Protein AF-A0A3C2B4Z2-F1 (afdb_monomer_lite)

Sequence (92 aa):
PTEIEPVSPAGSRHVVLVGGGLGVAPVFPQLRAFKQAGWRTTAIVGFRNADLMFWTDRLGEWADELVVCTDDGSFGRPGLVTAALADAMATT

Secondary structure (DSSP, 8-state):
--------S-S--EEEEEEEGGGGGGGHHHHHHHHHTT-EEEEEEEESSGGG--SHHHHHTT-SEEEEEETTSSSSEES-HHHHHHHHHHT-

Radius of gyration: 13.52 Å; chains: 1; bounding box: 26×24×38 Å

Structure (mmCIF, N/CA/C/O backbone):
data_AF-A0A3C2B4Z2-F1
#
_entry.id   AF-A0A3C2B4Z2-F1
#
loop_
_atom_site.group_PDB
_atom_site.id
_atom_site.type_symbol
_atom_site.label_atom_id
_atom_site.label_alt_id
_atom_site.label_comp_id
_atom_site.label_asym_id
_atom_site.label_entity_id
_atom_site.label_seq_id
_atom_site.pdbx_PDB_ins_code
_atom_site.Cartn_x
_atom_site.Cartn_y
_atom_site.Cartn_z
_atom_site.occupancy
_atom_site.B_iso_or_equiv
_atom_site.auth_seq_id
_atom_site.auth_comp_id
_atom_site.auth_asym_id
_atom_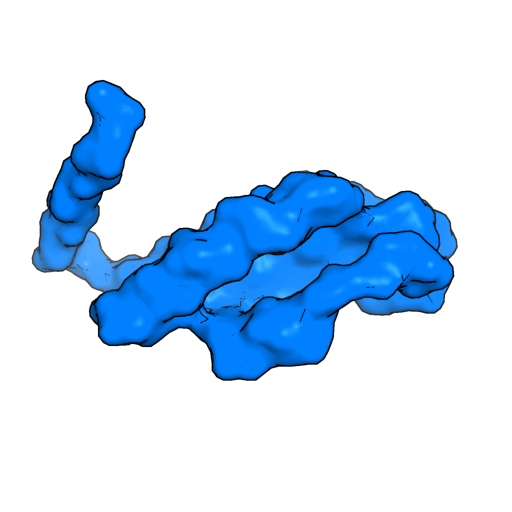site.auth_atom_id
_atom_site.pdbx_PDB_model_num
ATOM 1 N N . PRO A 1 1 ? 13.465 7.697 22.890 1.00 45.22 1 PRO A N 1
ATOM 2 C CA . PRO A 1 1 ? 12.617 8.177 21.776 1.00 45.22 1 PRO A CA 1
ATOM 3 C C . PRO A 1 1 ? 11.989 6.980 21.043 1.00 45.22 1 PRO A C 1
ATOM 5 O O . PRO A 1 1 ? 12.455 6.564 19.990 1.00 45.22 1 PRO A O 1
ATOM 8 N N . THR A 1 2 ? 10.990 6.375 21.68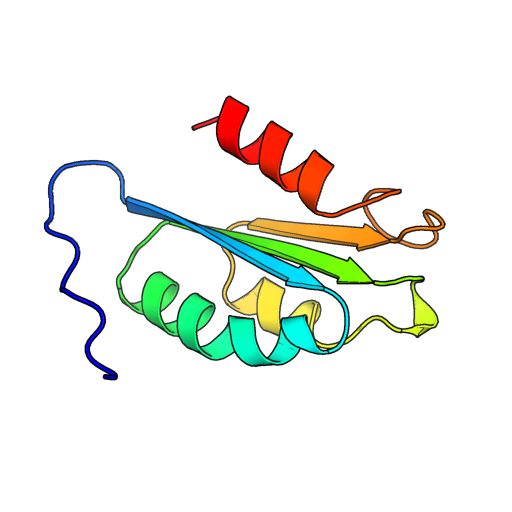3 1.00 49.59 2 THR A N 1
ATOM 9 C CA . THR A 1 2 ? 10.237 5.196 21.205 1.00 49.59 2 THR A CA 1
ATOM 10 C C . THR A 1 2 ? 8.787 5.209 21.698 1.00 49.59 2 THR A C 1
ATOM 12 O O . THR A 1 2 ? 8.035 4.290 21.397 1.00 49.59 2 THR A O 1
ATOM 15 N N . GLU A 1 3 ? 8.374 6.242 22.433 1.00 47.09 3 GLU A N 1
ATOM 16 C CA . GLU A 1 3 ? 6.981 6.418 22.827 1.00 47.09 3 GLU A CA 1
ATOM 17 C C . GLU A 1 3 ? 6.271 7.196 21.726 1.00 47.09 3 GLU A C 1
ATOM 19 O O . GLU A 1 3 ? 6.538 8.376 21.499 1.00 47.09 3 GLU A O 1
ATOM 24 N N . ILE A 1 4 ? 5.407 6.497 20.995 1.00 59.53 4 ILE A N 1
ATOM 25 C CA . ILE A 1 4 ? 4.367 7.137 20.199 1.00 59.53 4 ILE A CA 1
ATOM 26 C C . ILE A 1 4 ? 3.359 7.659 21.218 1.00 59.53 4 ILE A C 1
ATOM 28 O O . ILE A 1 4 ? 2.811 6.864 21.985 1.00 59.53 4 ILE A O 1
ATOM 32 N N . GLU A 1 5 ? 3.140 8.974 21.261 1.00 54.41 5 GLU A N 1
ATOM 33 C CA . GLU A 1 5 ? 2.118 9.527 22.143 1.00 54.41 5 GLU A CA 1
ATOM 34 C C . GLU A 1 5 ? 0.757 8.874 21.854 1.00 54.41 5 GLU A C 1
ATOM 36 O O . GLU A 1 5 ? 0.396 8.672 20.687 1.00 54.41 5 GLU A O 1
ATOM 41 N N . PRO A 1 6 ? -0.018 8.533 22.896 1.00 55.81 6 PRO A N 1
ATOM 42 C CA . PRO A 1 6 ? -1.349 7.993 22.705 1.00 55.81 6 PRO A CA 1
ATOM 43 C C . PRO A 1 6 ? -2.220 9.039 22.008 1.00 55.81 6 PRO A C 1
ATOM 45 O O . PRO A 1 6 ? -2.582 10.064 22.582 1.00 55.81 6 PRO A O 1
ATOM 48 N N . VAL A 1 7 ? -2.593 8.765 20.758 1.00 62.50 7 VAL A N 1
ATOM 49 C CA . VAL A 1 7 ? -3.582 9.571 20.037 1.00 62.50 7 VAL A CA 1
ATOM 50 C C . VAL A 1 7 ? -4.902 9.515 20.815 1.00 62.50 7 VAL A C 1
ATOM 52 O O . VAL A 1 7 ? -5.491 8.443 21.001 1.00 62.50 7 VAL A O 1
ATOM 55 N N . SER A 1 8 ? -5.355 10.671 21.303 1.00 51.75 8 SER A N 1
ATOM 56 C CA . SER A 1 8 ? -6.566 10.824 22.121 1.00 51.75 8 SER A CA 1
ATOM 57 C C . SER A 1 8 ? -7.849 10.460 21.336 1.00 51.75 8 SER A C 1
ATOM 59 O O . SER A 1 8 ? -7.859 10.540 20.104 1.00 51.75 8 SER A O 1
ATOM 61 N N . PRO A 1 9 ? -8.940 9.966 21.961 1.00 53.00 9 PRO A N 1
ATOM 62 C CA . PRO A 1 9 ? -10.142 9.507 21.262 1.00 53.00 9 PRO A CA 1
ATOM 63 C C . PRO A 1 9 ? -11.134 10.650 21.068 1.00 53.00 9 PRO A C 1
ATOM 65 O O . PRO A 1 9 ? -12.012 10.871 21.895 1.00 53.00 9 PRO A O 1
ATOM 68 N N . ALA A 1 10 ? -11.029 11.351 19.944 1.00 46.91 10 ALA A N 1
ATOM 69 C CA . ALA A 1 10 ? -12.127 12.163 19.432 1.00 46.91 10 ALA A CA 1
ATOM 70 C C . ALA A 1 10 ? -12.131 12.090 17.898 1.00 46.91 10 ALA A C 1
ATOM 72 O O . ALA A 1 10 ? -11.285 12.694 17.248 1.00 46.91 10 ALA A O 1
ATOM 73 N N . GLY A 1 11 ? -13.060 11.314 17.330 1.00 58.62 11 GLY A N 1
ATOM 74 C CA . GLY A 1 11 ? -13.257 11.179 15.880 1.00 58.62 11 GLY A CA 1
ATOM 75 C C . GLY A 1 11 ? -13.020 9.771 15.324 1.00 58.62 11 GLY A C 1
ATOM 76 O O . GLY A 1 11 ? -12.471 8.899 15.997 1.00 58.62 11 GLY A O 1
ATOM 77 N N . SER A 1 12 ? -13.477 9.555 14.086 1.00 60.56 12 SER A N 1
ATOM 78 C CA . SER A 1 12 ? -13.254 8.321 13.325 1.00 60.56 12 SER A CA 1
ATOM 79 C C . SER A 1 12 ? -11.748 8.102 13.142 1.00 60.56 12 SER A C 1
ATOM 81 O O . SER A 1 12 ? -11.054 8.958 12.598 1.00 60.56 12 SER A O 1
ATOM 83 N N . ARG A 1 13 ? -11.220 6.989 13.658 1.00 82.38 13 ARG A N 1
ATOM 84 C CA . ARG A 1 13 ? -9.778 6.709 13.701 1.00 82.38 13 ARG A CA 1
ATOM 85 C C . ARG A 1 13 ? -9.362 5.934 12.456 1.00 82.38 13 ARG A C 1
ATOM 87 O O . ARG A 1 13 ? -9.380 4.705 12.457 1.00 82.38 13 ARG A O 1
ATOM 94 N N . HIS A 1 14 ? -9.025 6.655 11.393 1.00 91.81 14 HIS A N 1
ATOM 95 C CA . HIS A 1 14 ? -8.467 6.090 10.163 1.00 91.81 14 HIS A CA 1
ATOM 96 C C . HIS A 1 14 ? -6.974 6.399 10.081 1.00 91.81 14 HIS A C 1
ATOM 98 O O . HIS A 1 14 ? -6.558 7.536 10.289 1.00 91.81 14 HIS A O 1
ATOM 104 N N . VAL A 1 15 ? -6.168 5.376 9.799 1.00 93.75 15 VAL A N 1
ATOM 105 C CA . VAL A 1 15 ? -4.739 5.519 9.520 1.00 93.75 15 VAL A CA 1
ATOM 106 C C . VAL A 1 15 ? -4.426 5.030 8.110 1.00 93.75 15 VAL A C 1
ATOM 108 O O . VAL A 1 15 ? -4.873 3.960 7.688 1.00 93.75 15 VAL A O 1
ATOM 111 N N . VAL A 1 16 ? -3.622 5.816 7.397 1.00 96.81 16 VAL A N 1
ATOM 112 C CA . VAL A 1 16 ? -3.064 5.457 6.094 1.00 96.81 16 VAL A CA 1
ATOM 113 C C . VAL A 1 16 ? -1.569 5.219 6.269 1.00 96.81 16 VAL A C 1
ATOM 115 O O . VAL A 1 16 ? -0.838 6.115 6.689 1.00 96.81 16 VAL A O 1
ATOM 118 N N . LEU A 1 17 ? -1.112 4.004 5.977 1.00 97.44 17 LEU A N 1
ATOM 119 C CA . LEU A 1 17 ? 0.294 3.624 6.053 1.00 97.44 17 LEU A CA 1
ATOM 120 C C . LEU A 1 17 ? 0.871 3.510 4.647 1.00 97.44 17 LEU A C 1
ATOM 122 O O . LEU A 1 17 ? 0.312 2.809 3.808 1.00 97.44 17 LEU A O 1
ATOM 126 N N . VAL A 1 18 ? 1.999 4.173 4.398 1.00 98.31 18 VAL A N 1
ATOM 127 C CA . VAL A 1 18 ? 2.627 4.238 3.074 1.00 98.31 18 VAL A CA 1
ATOM 128 C C . VAL A 1 18 ? 4.032 3.640 3.130 1.00 98.31 18 VAL A C 1
ATOM 130 O O . VAL A 1 18 ? 4.834 4.038 3.974 1.00 98.31 18 VAL A O 1
ATOM 133 N N . GLY A 1 19 ? 4.346 2.707 2.229 1.00 98.00 19 GLY A N 1
ATOM 134 C CA . GLY A 1 19 ? 5.666 2.072 2.137 1.00 98.00 19 GLY A CA 1
ATOM 135 C C . GLY A 1 19 ? 6.124 1.859 0.693 1.00 98.00 19 GLY A C 1
ATOM 136 O O . GLY A 1 19 ? 5.317 1.574 -0.183 1.00 98.00 19 GLY A O 1
ATOM 137 N N . GLY A 1 20 ? 7.426 1.980 0.426 1.00 97.88 20 GLY A N 1
ATOM 138 C CA . GLY A 1 20 ? 8.005 1.763 -0.906 1.00 97.88 20 GLY A CA 1
ATOM 139 C C . GLY A 1 20 ? 9.204 0.819 -0.868 1.00 97.88 20 GLY A C 1
ATOM 140 O O . GLY A 1 20 ? 10.102 0.991 -0.040 1.00 97.88 20 GLY A O 1
ATOM 141 N N . GLY A 1 21 ? 9.228 -0.179 -1.756 1.00 97.06 21 GLY A N 1
ATOM 142 C CA . GLY A 1 21 ? 10.285 -1.189 -1.832 1.00 97.06 21 GLY A CA 1
ATOM 143 C C . GLY A 1 21 ? 10.530 -1.866 -0.481 1.00 97.06 21 GLY A C 1
ATOM 144 O O . GLY A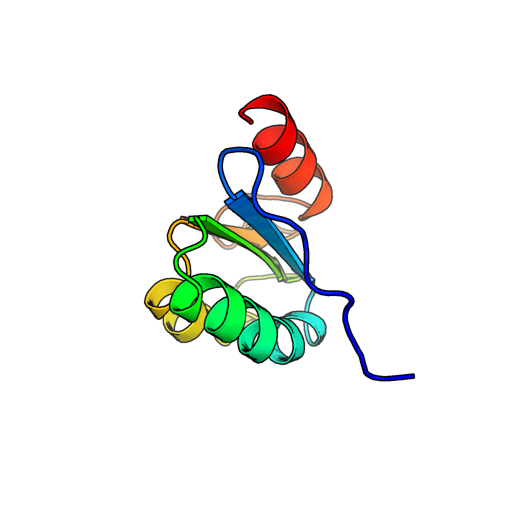 1 21 ? 9.601 -2.322 0.177 1.00 97.06 21 GLY A O 1
ATOM 145 N N . LEU A 1 22 ? 11.782 -1.878 -0.014 1.00 97.31 22 LEU A N 1
ATOM 146 C CA . LEU A 1 22 ? 12.139 -2.443 1.296 1.00 97.31 22 LEU A CA 1
ATOM 147 C C . LEU A 1 22 ? 11.420 -1.766 2.478 1.00 97.31 22 LEU A C 1
ATOM 149 O O . LEU A 1 22 ? 11.254 -2.393 3.522 1.00 97.31 22 LEU A O 1
ATOM 153 N N . GLY A 1 23 ? 10.943 -0.527 2.306 1.00 96.75 23 GLY A N 1
ATOM 154 C CA . GLY A 1 23 ? 10.134 0.193 3.291 1.00 96.75 23 GLY A CA 1
ATOM 155 C C . GLY A 1 23 ? 8.745 -0.410 3.531 1.00 96.75 23 GLY A C 1
ATOM 156 O O . GLY A 1 23 ? 8.087 -0.025 4.488 1.00 96.75 23 GLY A O 1
ATOM 157 N N . VAL A 1 24 ? 8.309 -1.383 2.725 1.00 97.50 24 VAL A N 1
ATOM 158 C CA . VAL A 1 24 ? 7.040 -2.103 2.919 1.00 97.50 24 VAL A CA 1
ATOM 159 C C . VAL A 1 24 ? 7.075 -3.031 4.143 1.00 97.50 24 VAL A C 1
ATOM 161 O O . VAL A 1 24 ? 6.123 -3.067 4.919 1.00 97.50 24 VAL A O 1
ATOM 164 N N . ALA A 1 25 ? 8.178 -3.749 4.376 1.00 96.00 25 ALA A N 1
ATOM 165 C CA . ALA A 1 25 ? 8.305 -4.645 5.532 1.00 96.00 25 ALA A CA 1
ATOM 166 C C . ALA A 1 25 ? 8.155 -3.930 6.896 1.00 96.00 25 ALA A C 1
ATOM 168 O O . ALA A 1 25 ? 7.375 -4.404 7.729 1.00 96.00 25 ALA A O 1
ATOM 169 N N . PRO A 1 26 ? 8.833 -2.791 7.158 1.00 96.31 26 PRO A N 1
ATOM 170 C CA . PRO A 1 26 ? 8.726 -2.093 8.434 1.00 96.31 26 PRO A CA 1
ATOM 171 C C . PRO A 1 26 ? 7.407 -1.341 8.644 1.00 96.31 26 PRO A C 1
ATOM 173 O O . PRO A 1 26 ? 7.281 -0.750 9.706 1.00 96.31 26 PRO A O 1
ATOM 176 N N . VAL A 1 27 ? 6.456 -1.356 7.694 1.00 96.44 27 VAL A N 1
ATOM 177 C CA . VAL A 1 27 ? 5.083 -0.822 7.859 1.00 96.44 27 VAL A CA 1
ATOM 178 C C . VAL A 1 27 ? 4.158 -1.813 8.579 1.00 96.44 27 VAL A C 1
ATOM 180 O O . VAL A 1 27 ? 3.195 -1.427 9.246 1.00 96.44 27 VAL A O 1
ATOM 183 N N . PHE A 1 28 ? 4.433 -3.110 8.454 1.00 96.50 28 PHE A N 1
ATOM 184 C CA . PHE A 1 28 ? 3.570 -4.155 8.995 1.00 96.50 28 PHE A CA 1
ATOM 185 C C . PHE A 1 28 ? 3.343 -4.105 10.5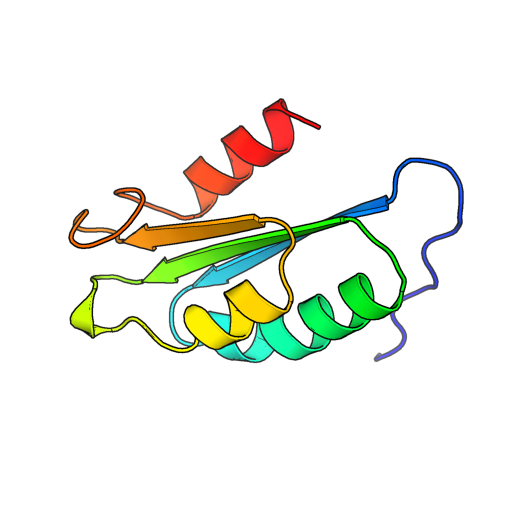17 1.00 96.50 28 PHE A C 1
ATOM 187 O O . PHE A 1 28 ? 2.188 -4.260 10.922 1.00 96.50 28 PHE A O 1
ATOM 194 N N . PRO A 1 29 ? 4.356 -3.911 11.394 1.00 96.25 29 PRO A N 1
ATOM 195 C CA . PRO A 1 29 ? 4.098 -3.928 12.834 1.00 96.25 29 PRO A CA 1
ATOM 196 C C . PRO A 1 29 ? 3.144 -2.806 13.277 1.00 96.25 29 PRO A C 1
ATOM 198 O O . PRO A 1 29 ? 2.322 -3.025 14.164 1.00 96.25 29 PRO A O 1
ATOM 201 N N . GLN A 1 30 ? 3.187 -1.643 12.626 1.00 95.81 30 GLN A N 1
ATOM 202 C CA . GLN A 1 30 ? 2.297 -0.509 12.873 1.00 95.81 30 GLN A CA 1
ATOM 203 C C . GLN A 1 30 ? 0.907 -0.787 12.302 1.00 95.81 30 GLN A C 1
ATOM 205 O O . GLN A 1 30 ? -0.076 -0.580 13.009 1.00 95.81 30 GLN A O 1
ATOM 210 N N . LEU A 1 31 ? 0.812 -1.316 11.072 1.00 96.94 31 LEU A N 1
ATOM 211 C CA . LEU A 1 31 ? -0.465 -1.729 10.475 1.00 96.94 31 LEU A CA 1
ATOM 212 C C . LEU A 1 31 ? -1.210 -2.685 11.412 1.00 96.94 31 LEU A C 1
ATOM 214 O O . LEU A 1 31 ? -2.374 -2.464 11.748 1.00 96.94 31 LEU A O 1
ATOM 218 N N . ARG A 1 32 ? -0.504 -3.717 11.883 1.00 96.12 32 ARG A N 1
ATOM 219 C CA . ARG A 1 32 ? -1.030 -4.688 12.837 1.00 96.12 32 ARG A CA 1
ATOM 220 C C . ARG A 1 32 ? -1.464 -4.021 14.141 1.00 96.12 32 ARG A C 1
ATOM 222 O O . ARG A 1 32 ? -2.571 -4.286 14.599 1.00 96.12 32 ARG A O 1
ATOM 229 N N . ALA A 1 33 ? -0.630 -3.158 14.722 1.00 95.06 33 ALA A N 1
ATOM 230 C CA . ALA A 1 33 ? -0.951 -2.478 15.975 1.00 95.06 33 ALA A CA 1
ATOM 231 C C . ALA A 1 33 ? -2.217 -1.609 15.857 1.00 95.06 33 ALA A C 1
ATOM 233 O O . ALA A 1 33 ? -3.101 -1.698 16.709 1.00 95.06 33 ALA A O 1
ATOM 234 N N . PHE A 1 34 ? -2.355 -0.828 14.780 1.00 94.62 34 PHE A N 1
ATOM 235 C CA . PHE A 1 34 ? -3.543 0.001 14.555 1.00 94.62 34 PHE A CA 1
ATOM 236 C C . PHE A 1 34 ? -4.797 -0.830 14.280 1.00 94.62 34 PHE A C 1
ATOM 238 O O . PHE A 1 34 ? -5.856 -0.541 14.842 1.00 94.62 34 PHE A O 1
ATOM 245 N N . LYS A 1 35 ? -4.677 -1.910 13.498 1.00 93.31 35 LYS A N 1
ATOM 246 C CA . LYS A 1 35 ? -5.785 -2.844 13.269 1.00 93.31 35 LYS A CA 1
ATOM 247 C C . LYS A 1 35 ? -6.262 -3.479 14.578 1.00 93.31 35 LYS A C 1
ATOM 249 O O . LYS A 1 35 ? -7.460 -3.523 14.844 1.00 93.31 35 LYS A O 1
ATOM 254 N N . GLN A 1 36 ? -5.332 -3.923 15.427 1.00 93.06 36 GLN A N 1
ATOM 255 C CA . GLN A 1 36 ? -5.636 -4.489 16.750 1.00 93.06 36 GLN A CA 1
ATOM 256 C C . GLN A 1 36 ? -6.246 -3.461 17.709 1.00 93.06 36 GLN A C 1
ATOM 258 O O . GLN A 1 36 ? -7.048 -3.828 18.563 1.00 93.06 36 GLN A O 1
ATOM 263 N N . ALA A 1 37 ? -5.911 -2.181 17.547 1.00 90.69 37 ALA A N 1
ATOM 264 C CA . ALA A 1 37 ? -6.521 -1.085 18.291 1.00 90.69 37 ALA A CA 1
ATOM 265 C C . ALA A 1 37 ? -7.929 -0.702 17.782 1.00 90.69 37 ALA A C 1
ATOM 267 O O . ALA A 1 37 ? -8.539 0.213 18.337 1.00 90.69 37 ALA A O 1
ATOM 268 N N . GLY A 1 38 ? -8.442 -1.365 16.737 1.00 90.94 38 GLY A N 1
ATOM 269 C CA . GLY A 1 38 ? -9.777 -1.130 16.177 1.00 90.94 38 GLY A CA 1
ATOM 270 C C . GLY A 1 38 ? -9.873 0.083 15.249 1.00 90.94 38 GLY A C 1
ATOM 271 O O . GLY A 1 38 ? -10.962 0.618 15.056 1.00 90.94 38 GLY A O 1
ATOM 272 N N . TRP A 1 39 ? -8.749 0.556 14.711 1.00 92.50 39 TRP A N 1
ATOM 273 C CA . TRP A 1 39 ? -8.727 1.672 13.765 1.00 92.50 39 TRP A CA 1
ATOM 274 C C . TRP A 1 39 ? -9.006 1.151 12.356 1.00 92.50 39 TRP A C 1
ATOM 276 O O . TRP A 1 39 ? -8.633 0.021 12.036 1.00 92.50 39 TRP A O 1
ATOM 286 N N . ARG A 1 40 ? -9.607 1.984 11.498 1.00 93.69 40 ARG A N 1
ATOM 287 C CA . ARG A 1 40 ? -9.645 1.702 10.058 1.00 93.69 40 ARG A CA 1
ATOM 288 C C . ARG A 1 40 ? -8.221 1.807 9.520 1.00 93.69 40 ARG A C 1
ATOM 290 O O . ARG A 1 40 ? -7.540 2.797 9.802 1.00 93.69 40 ARG A O 1
ATOM 297 N N . THR A 1 41 ? -7.782 0.830 8.739 1.00 96.12 41 THR A N 1
ATOM 298 C CA . THR A 1 41 ? -6.420 0.789 8.194 1.00 96.12 41 THR A CA 1
ATOM 299 C C . THR A 1 41 ? -6.414 0.738 6.669 1.00 96.12 41 THR A C 1
ATOM 301 O O . THR A 1 41 ? -6.942 -0.188 6.060 1.00 96.12 41 THR A O 1
ATOM 304 N N . THR A 1 42 ? -5.751 1.706 6.038 1.00 97.62 42 THR A N 1
ATOM 305 C CA . THR A 1 42 ? -5.414 1.646 4.608 1.00 97.62 42 THR A CA 1
ATOM 306 C C . THR A 1 42 ? -3.903 1.502 4.469 1.00 97.62 42 THR A C 1
ATOM 308 O O . THR A 1 42 ? -3.151 2.309 5.011 1.00 97.62 42 THR A O 1
ATOM 311 N N . ALA A 1 43 ? -3.442 0.486 3.748 1.00 98.25 43 ALA A N 1
ATOM 312 C CA . ALA A 1 43 ? -2.040 0.307 3.394 1.00 98.25 43 ALA A CA 1
ATOM 313 C C . ALA A 1 43 ? -1.835 0.662 1.917 1.00 98.25 43 ALA A C 1
ATOM 315 O O . ALA A 1 43 ? -2.506 0.118 1.047 1.00 98.25 43 ALA A O 1
ATOM 316 N N . ILE A 1 44 ? -0.894 1.554 1.626 1.00 98.62 44 ILE A N 1
ATOM 317 C CA . ILE A 1 44 ? -0.493 1.935 0.272 1.00 98.62 44 ILE A CA 1
ATOM 318 C C . ILE A 1 44 ? 0.966 1.527 0.094 1.00 98.62 44 ILE A C 1
ATOM 320 O O . ILE A 1 44 ? 1.853 2.046 0.772 1.00 98.62 44 ILE A O 1
ATOM 324 N N . VAL A 1 45 ? 1.230 0.590 -0.811 1.00 98.62 45 VAL A N 1
ATOM 325 C CA . VAL A 1 45 ? 2.576 0.052 -1.026 1.00 98.62 45 VAL A CA 1
ATOM 326 C C . VAL A 1 45 ? 3.018 0.187 -2.468 1.00 98.62 45 VAL A C 1
ATOM 328 O O . VAL A 1 45 ? 2.213 0.028 -3.378 1.00 98.62 45 VAL A O 1
ATOM 331 N N . GLY A 1 46 ? 4.293 0.501 -2.674 1.00 98.56 46 GLY A N 1
ATOM 332 C CA . GLY A 1 46 ? 4.861 0.772 -3.991 1.00 98.56 46 GLY A CA 1
ATOM 333 C C . GLY A 1 46 ? 6.077 -0.082 -4.302 1.00 98.56 46 GLY A C 1
ATOM 334 O O . GLY A 1 46 ? 6.962 -0.236 -3.457 1.00 98.56 46 GLY A O 1
ATOM 335 N N . PHE A 1 47 ? 6.157 -0.568 -5.535 1.00 98.69 47 PHE A N 1
ATOM 336 C CA . PHE A 1 47 ? 7.310 -1.287 -6.075 1.00 98.69 47 PHE A CA 1
ATOM 337 C C . PHE A 1 47 ? 7.673 -0.734 -7.455 1.00 98.69 47 PHE A C 1
ATOM 339 O O . PHE A 1 47 ? 6.849 -0.109 -8.115 1.00 98.69 47 PHE A O 1
ATOM 346 N N . ARG A 1 48 ? 8.901 -0.982 -7.925 1.00 98.50 48 ARG A N 1
ATOM 347 C CA . ARG A 1 48 ? 9.270 -0.596 -9.299 1.00 98.50 48 ARG A CA 1
ATOM 348 C C . ARG A 1 48 ? 8.485 -1.401 -10.341 1.00 98.50 48 ARG A C 1
ATOM 350 O O . ARG A 1 48 ? 8.131 -0.853 -11.373 1.00 98.50 48 ARG A O 1
ATOM 357 N N . ASN A 1 49 ? 8.234 -2.680 -10.060 1.00 98.50 49 ASN A N 1
ATOM 358 C CA . ASN A 1 49 ? 7.472 -3.605 -10.897 1.00 98.50 49 ASN A CA 1
ATOM 359 C C . ASN A 1 49 ? 6.939 -4.789 -10.066 1.00 98.50 49 ASN A C 1
ATOM 361 O O . ASN A 1 49 ? 7.258 -4.914 -8.878 1.00 98.50 49 ASN A O 1
ATOM 365 N N . ALA A 1 50 ? 6.145 -5.651 -10.702 1.00 98.19 50 ALA A N 1
ATOM 366 C CA . ALA A 1 50 ? 5.474 -6.787 -10.084 1.00 98.19 50 ALA A CA 1
ATOM 367 C C . ALA A 1 50 ? 6.441 -7.855 -9.549 1.00 98.19 50 ALA A C 1
ATOM 369 O O . ALA A 1 50 ? 6.207 -8.409 -8.478 1.00 98.19 50 ALA A O 1
ATOM 370 N N . ASP A 1 51 ? 7.563 -8.093 -10.232 1.00 98.44 51 ASP A N 1
ATOM 371 C CA . ASP A 1 51 ? 8.553 -9.110 -9.842 1.00 98.44 51 ASP A CA 1
ATOM 372 C C . ASP A 1 51 ? 9.255 -8.787 -8.512 1.00 98.44 51 ASP A C 1
ATOM 374 O O . ASP A 1 51 ? 9.819 -9.663 -7.857 1.00 98.44 51 ASP A O 1
ATOM 378 N N . LEU A 1 52 ? 9.230 -7.516 -8.105 1.00 98.06 52 LEU A N 1
ATOM 379 C CA . LEU A 1 52 ? 9.805 -7.036 -6.849 1.00 98.06 52 LEU A CA 1
ATOM 380 C C . LEU A 1 52 ? 8.790 -6.984 -5.702 1.00 98.06 52 LEU A C 1
ATOM 382 O O . LEU A 1 52 ? 9.159 -6.602 -4.587 1.00 98.06 52 LEU A O 1
ATOM 386 N N . MET A 1 53 ? 7.526 -7.326 -5.958 1.00 98.00 53 MET A N 1
ATOM 387 C CA . MET A 1 53 ? 6.484 -7.308 -4.941 1.00 98.00 53 MET A CA 1
ATOM 388 C C . MET A 1 53 ? 6.726 -8.379 -3.883 1.00 98.00 53 MET A C 1
ATOM 390 O O . MET A 1 53 ? 7.034 -9.534 -4.170 1.00 98.00 53 MET A O 1
ATOM 394 N N . PHE A 1 54 ? 6.528 -7.999 -2.626 1.00 97.75 54 PHE A N 1
ATOM 395 C CA . PHE A 1 54 ? 6.542 -8.926 -1.505 1.00 97.75 54 PHE A CA 1
ATOM 396 C C . PHE A 1 54 ? 5.571 -8.458 -0.421 1.00 97.75 54 PHE A C 1
ATOM 398 O O . PHE A 1 54 ? 5.216 -7.282 -0.348 1.00 97.75 54 PHE A O 1
ATOM 405 N N . TRP A 1 55 ? 5.161 -9.384 0.451 1.00 96.19 55 TRP A N 1
ATOM 406 C CA . TRP A 1 55 ? 4.306 -9.123 1.621 1.00 96.19 55 TRP A CA 1
ATOM 407 C C . TRP A 1 55 ? 2.899 -8.575 1.334 1.00 96.19 55 TRP A C 1
ATOM 409 O O . TRP A 1 55 ? 2.170 -8.321 2.289 1.00 96.19 55 TRP A O 1
ATOM 419 N N . THR A 1 56 ? 2.468 -8.441 0.079 1.00 94.94 56 THR A N 1
ATOM 420 C CA . THR A 1 56 ? 1.127 -7.931 -0.250 1.00 94.94 56 THR A CA 1
ATOM 421 C C . THR A 1 56 ? 0.013 -8.771 0.362 1.00 94.94 56 THR A C 1
ATOM 423 O O . THR A 1 56 ? -0.891 -8.201 0.963 1.00 94.94 56 THR A O 1
ATOM 426 N N . ASP A 1 57 ? 0.128 -10.100 0.337 1.00 95.94 57 ASP A N 1
ATOM 427 C CA . ASP A 1 57 ? -0.861 -10.993 0.959 1.00 95.94 57 ASP A CA 1
ATOM 428 C C . ASP A 1 57 ? -0.923 -10.778 2.477 1.00 95.94 57 ASP A C 1
ATOM 430 O O . ASP A 1 57 ? -1.987 -10.555 3.050 1.00 95.94 57 ASP A O 1
ATOM 434 N N . ARG A 1 58 ? 0.248 -10.725 3.127 1.00 96.50 58 ARG A N 1
ATOM 435 C CA . ARG A 1 58 ? 0.368 -10.482 4.571 1.00 96.50 58 ARG A CA 1
ATOM 436 C C . ARG A 1 58 ? -0.178 -9.113 4.980 1.00 96.50 58 ARG A C 1
ATOM 438 O O . ARG A 1 58 ? -0.729 -8.983 6.067 1.00 96.50 58 ARG A O 1
ATOM 445 N N . LEU A 1 59 ? 0.008 -8.079 4.165 1.00 97.62 59 LEU A N 1
ATOM 446 C CA . LEU A 1 59 ? -0.584 -6.767 4.430 1.00 97.62 59 LEU A CA 1
ATOM 447 C C . LEU A 1 59 ? -2.100 -6.802 4.238 1.00 97.62 59 LEU A C 1
ATOM 449 O O . LEU A 1 59 ? -2.812 -6.241 5.064 1.00 97.62 59 LEU A O 1
ATOM 453 N N . GLY A 1 60 ? -2.582 -7.494 3.204 1.00 97.56 60 GLY A N 1
ATOM 454 C CA . GLY A 1 60 ? -4.008 -7.662 2.920 1.00 97.56 60 GLY A CA 1
ATOM 455 C C . GLY A 1 60 ? -4.774 -8.376 4.036 1.00 97.56 60 GLY A C 1
ATOM 456 O O . GLY A 1 60 ? -5.928 -8.054 4.279 1.00 97.56 60 GLY A O 1
ATOM 457 N N . GLU A 1 61 ? -4.126 -9.277 4.781 1.00 97.38 61 GLU A N 1
ATOM 458 C CA . GLU A 1 61 ? -4.720 -9.908 5.972 1.00 97.38 61 GLU A CA 1
ATOM 459 C C . GLU A 1 61 ? -5.016 -8.917 7.117 1.00 97.38 61 GLU A C 1
ATOM 461 O O . GLU A 1 61 ? -5.877 -9.185 7.958 1.00 97.38 61 GLU A O 1
ATOM 466 N N . TRP A 1 62 ? -4.294 -7.793 7.190 1.00 97.44 62 TRP A N 1
ATOM 467 C CA . TRP A 1 62 ? -4.364 -6.844 8.313 1.00 97.44 62 TRP A CA 1
ATOM 468 C C . TRP A 1 62 ? -4.903 -5.461 7.932 1.00 97.44 62 TRP A C 1
ATOM 470 O O . TRP A 1 62 ? -5.342 -4.715 8.812 1.00 97.44 62 TRP A O 1
ATOM 480 N N . ALA A 1 63 ? -4.859 -5.094 6.655 1.00 97.62 63 ALA A N 1
ATOM 481 C CA . ALA A 1 63 ? -5.413 -3.848 6.152 1.00 97.62 63 ALA A CA 1
ATOM 482 C C . ALA A 1 63 ? -6.910 -3.996 5.847 1.00 97.62 63 ALA A C 1
ATOM 484 O O . ALA A 1 63 ? -7.325 -4.993 5.267 1.00 97.62 63 ALA A O 1
ATOM 485 N N . ASP A 1 64 ? -7.720 -2.993 6.199 1.00 97.31 64 ASP A N 1
ATOM 486 C CA . ASP A 1 64 ? -9.093 -2.891 5.676 1.00 97.31 64 ASP A CA 1
ATOM 487 C C . ASP A 1 64 ? -9.092 -2.596 4.172 1.00 97.31 64 ASP A C 1
ATOM 489 O O . ASP A 1 64 ? -9.995 -3.004 3.446 1.00 97.31 64 ASP A O 1
ATOM 493 N N . GLU A 1 65 ? -8.060 -1.892 3.708 1.00 97.56 65 GLU A N 1
ATOM 494 C CA . GLU A 1 65 ? -7.848 -1.566 2.306 1.00 97.56 65 GLU A CA 1
ATOM 495 C C . GLU A 1 65 ? -6.358 -1.641 1.964 1.00 97.56 65 GLU A C 1
ATOM 497 O O . GLU A 1 65 ? -5.522 -1.057 2.655 1.00 97.56 65 GLU A O 1
ATOM 502 N N . LEU A 1 66 ? -6.021 -2.335 0.877 1.00 98.38 66 LEU A N 1
ATOM 503 C CA . LEU A 1 66 ? -4.660 -2.422 0.355 1.00 98.38 66 LEU A CA 1
ATOM 504 C C . LEU A 1 66 ? -4.614 -1.852 -1.064 1.00 98.38 66 LEU A C 1
ATOM 506 O O . LEU A 1 66 ? -5.242 -2.385 -1.976 1.00 98.38 66 LEU A O 1
ATOM 510 N N . VAL A 1 67 ? -3.811 -0.808 -1.257 1.00 98.44 67 VAL A N 1
ATOM 511 C CA . VAL A 1 67 ? -3.500 -0.234 -2.566 1.00 98.44 67 VAL A CA 1
ATOM 512 C C . VAL A 1 67 ? -2.064 -0.590 -2.919 1.00 98.44 67 VAL A C 1
ATOM 514 O O . VAL A 1 67 ? -1.122 -0.170 -2.249 1.00 98.44 67 VAL A O 1
ATOM 517 N N . VAL A 1 68 ? -1.887 -1.354 -3.992 1.00 98.56 68 VAL A N 1
ATOM 518 C CA . VAL A 1 68 ? -0.563 -1.683 -4.529 1.00 98.56 68 VAL A CA 1
ATOM 519 C C . VAL A 1 68 ? -0.301 -0.818 -5.750 1.00 98.56 68 VAL A C 1
ATOM 521 O O . VAL A 1 68 ? -1.139 -0.754 -6.650 1.00 98.56 68 VAL A O 1
ATOM 524 N N . CYS A 1 69 ? 0.856 -0.165 -5.774 1.00 98.75 69 CYS A N 1
ATOM 525 C CA . CYS A 1 69 ? 1.323 0.654 -6.879 1.00 98.75 69 CYS A CA 1
ATOM 526 C C . CYS A 1 69 ? 2.581 0.041 -7.509 1.00 98.75 69 CYS A C 1
ATOM 528 O O . CYS A 1 69 ? 3.475 -0.417 -6.789 1.00 98.75 69 CYS A O 1
ATOM 530 N N . THR A 1 70 ? 2.672 0.067 -8.837 1.00 98.75 70 THR A N 1
ATOM 531 C CA . THR A 1 70 ? 3.903 -0.261 -9.568 1.00 98.75 70 THR A CA 1
ATOM 532 C C . THR A 1 70 ? 4.278 0.865 -10.518 1.00 98.75 70 THR A C 1
ATOM 534 O O . THR A 1 70 ? 3.425 1.356 -11.256 1.00 98.75 70 THR A O 1
ATOM 537 N N . ASP A 1 71 ? 5.549 1.275 -10.522 1.00 98.50 71 ASP A N 1
ATOM 538 C CA . ASP A 1 71 ? 6.010 2.399 -11.352 1.00 98.50 71 ASP A CA 1
ATOM 539 C C . ASP A 1 71 ? 5.725 2.166 -12.847 1.00 98.50 71 ASP A C 1
ATOM 541 O O . ASP A 1 71 ? 5.335 3.092 -13.557 1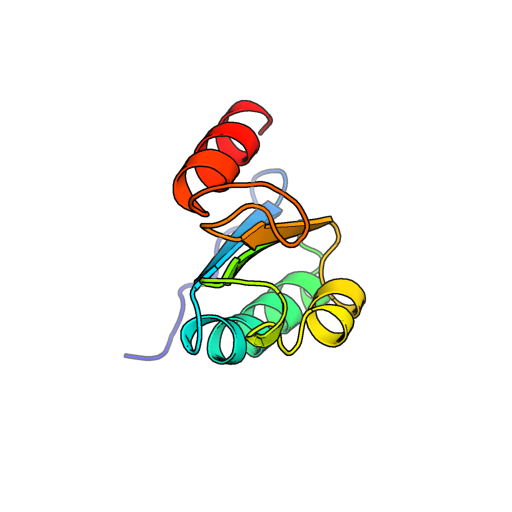.00 98.50 71 ASP A O 1
ATOM 545 N N . ASP A 1 72 ? 5.879 0.923 -13.310 1.00 98.38 72 ASP A N 1
ATOM 546 C CA . ASP A 1 72 ? 5.669 0.506 -14.700 1.00 98.38 72 ASP A CA 1
ATOM 547 C C . ASP A 1 72 ? 4.240 0.026 -15.018 1.00 98.38 72 ASP A C 1
ATOM 549 O O . ASP A 1 72 ? 3.943 -0.303 -16.166 1.00 98.38 72 ASP A O 1
ATOM 553 N N . GLY A 1 73 ? 3.346 -0.018 -14.025 1.00 98.25 73 GLY A N 1
ATOM 554 C CA . GLY A 1 73 ? 1.977 -0.509 -14.192 1.00 98.25 73 GLY A CA 1
ATOM 555 C C . GLY A 1 73 ? 1.850 -2.022 -14.367 1.00 98.25 73 GLY A C 1
ATOM 556 O O . GLY A 1 73 ? 0.776 -2.497 -14.737 1.00 98.25 73 GLY A O 1
ATOM 557 N N . SER A 1 74 ? 2.908 -2.789 -14.100 1.00 98.62 74 SER A N 1
ATOM 558 C CA . SER A 1 74 ? 2.886 -4.256 -14.186 1.00 98.62 74 SER A CA 1
ATOM 559 C C . SER A 1 74 ? 1.924 -4.924 -13.193 1.00 98.62 74 SER A C 1
ATOM 561 O O . SER A 1 74 ? 1.492 -6.051 -13.432 1.00 98.62 74 SER A O 1
ATOM 563 N N . PHE A 1 75 ? 1.549 -4.247 -12.102 1.00 98.19 75 PHE A N 1
ATOM 564 C CA . PHE A 1 75 ? 0.512 -4.703 -11.174 1.00 98.19 75 PHE A CA 1
ATOM 565 C C . PHE A 1 75 ? -0.183 -3.544 -10.450 1.00 98.19 75 PHE A C 1
ATOM 567 O O . PHE A 1 75 ? 0.445 -2.559 -10.054 1.00 98.19 75 PHE A O 1
ATOM 574 N N . GLY A 1 76 ? -1.480 -3.704 -10.182 1.00 97.62 76 GLY A N 1
ATOM 575 C CA . GLY A 1 76 ? -2.245 -2.752 -9.383 1.00 97.62 76 GLY A CA 1
ATOM 576 C C . GLY A 1 76 ? -2.336 -1.383 -10.054 1.00 97.62 76 GLY A C 1
ATOM 577 O O . GLY A 1 76 ? -2.619 -1.278 -11.247 1.00 97.62 76 GLY A O 1
ATOM 578 N N . ARG A 1 77 ? -2.129 -0.321 -9.276 1.00 98.06 77 ARG A N 1
ATOM 579 C CA . ARG A 1 77 ? -2.170 1.053 -9.771 1.00 98.06 77 ARG A CA 1
ATOM 580 C C . ARG A 1 77 ? -0.828 1.440 -10.416 1.00 98.06 77 ARG A C 1
ATOM 582 O O . ARG A 1 77 ? 0.194 1.367 -9.740 1.00 98.06 77 ARG A O 1
ATOM 589 N N . PRO A 1 78 ? -0.801 1.922 -11.668 1.00 98.44 78 PRO A N 1
ATOM 590 C CA . PRO A 1 78 ? 0.426 2.449 -12.255 1.00 98.44 78 PRO A CA 1
ATOM 591 C C . PRO A 1 78 ? 0.871 3.750 -11.567 1.00 98.44 78 PRO A C 1
ATOM 593 O O . PRO A 1 78 ? 0.051 4.632 -11.289 1.00 98.44 78 PRO A O 1
ATOM 596 N N . GLY A 1 79 ?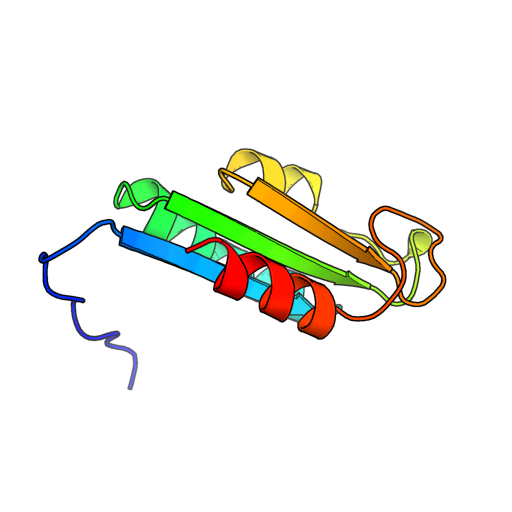 2.178 3.889 -11.344 1.00 97.56 79 GLY A N 1
ATOM 597 C CA . GLY A 1 79 ? 2.820 5.090 -10.811 1.00 97.56 79 GLY A CA 1
ATOM 598 C C . GLY A 1 79 ? 3.111 5.055 -9.307 1.00 97.56 79 GLY A C 1
ATOM 599 O O . GLY A 1 79 ? 3.155 4.006 -8.672 1.00 97.56 79 GLY A O 1
ATOM 600 N N . LEU A 1 80 ? 3.350 6.238 -8.732 1.00 98.19 80 LEU A N 1
ATOM 601 C CA . LEU A 1 80 ? 3.863 6.386 -7.368 1.00 98.19 80 LEU A CA 1
ATOM 602 C C . LEU A 1 80 ? 2.767 6.308 -6.298 1.00 98.19 80 LEU A C 1
ATOM 604 O O . LEU A 1 80 ? 1.661 6.826 -6.461 1.00 98.19 80 LEU A O 1
ATOM 608 N N . VAL A 1 81 ? 3.144 5.799 -5.122 1.00 98.25 81 VAL A N 1
ATOM 609 C CA . VAL A 1 81 ? 2.294 5.764 -3.915 1.00 98.25 81 VAL A CA 1
ATOM 610 C C . VAL A 1 81 ? 1.794 7.139 -3.468 1.00 98.25 81 VAL A C 1
ATOM 612 O O . VAL A 1 81 ? 0.769 7.226 -2.802 1.00 98.25 81 VAL A O 1
ATOM 615 N N . THR A 1 82 ? 2.482 8.224 -3.830 1.00 97.94 82 THR A N 1
ATOM 616 C CA . THR A 1 82 ? 2.080 9.595 -3.484 1.00 97.94 82 THR A CA 1
ATOM 617 C C . THR A 1 82 ? 0.780 10.010 -4.166 1.00 97.94 82 THR A C 1
ATOM 619 O O . THR A 1 82 ? -0.024 10.707 -3.554 1.00 97.94 82 THR A O 1
ATOM 622 N N . ALA A 1 83 ? 0.533 9.545 -5.394 1.00 97.38 83 ALA A N 1
ATOM 623 C CA . ALA A 1 83 ? -0.737 9.774 -6.077 1.00 97.38 83 ALA A CA 1
ATOM 624 C C . ALA A 1 83 ? -1.873 8.992 -5.398 1.00 97.38 83 ALA A C 1
ATOM 626 O O . ALA A 1 83 ? -2.954 9.529 -5.181 1.00 97.38 83 ALA A O 1
ATOM 627 N N . ALA A 1 84 ? -1.605 7.748 -4.987 1.00 97.44 84 ALA A N 1
ATOM 628 C CA . ALA A 1 84 ? -2.554 6.959 -4.204 1.00 97.44 84 ALA A CA 1
ATOM 629 C C . ALA A 1 84 ? -2.860 7.574 -2.836 1.00 97.44 84 ALA A C 1
ATOM 631 O O . ALA A 1 84 ? -4.013 7.581 -2.413 1.00 97.44 84 ALA A O 1
ATOM 632 N N . LEU A 1 85 ? -1.851 8.134 -2.171 1.00 97.31 85 LEU A N 1
ATOM 633 C CA . LEU A 1 85 ? -2.039 8.843 -0.912 1.00 97.31 85 LEU A CA 1
ATOM 634 C C . LEU A 1 85 ? -2.925 10.082 -1.089 1.00 97.31 85 LEU A C 1
ATOM 636 O O . LEU A 1 85 ? -3.822 10.294 -0.278 1.00 97.31 85 LEU A O 1
ATOM 640 N N . ALA A 1 86 ? -2.702 10.874 -2.142 1.00 96.94 86 ALA A N 1
ATOM 641 C CA . ALA A 1 86 ? -3.513 12.058 -2.417 1.00 96.94 86 ALA A CA 1
ATOM 642 C C . ALA A 1 86 ? -5.005 11.710 -2.579 1.00 96.94 86 ALA A C 1
ATOM 644 O O . ALA A 1 86 ? -5.854 12.369 -1.980 1.00 96.94 86 ALA A O 1
ATOM 645 N N . ASP A 1 87 ? -5.319 10.635 -3.306 1.00 95.38 87 ASP A N 1
ATOM 646 C CA . ASP A 1 87 ? -6.703 10.184 -3.501 1.00 95.38 87 ASP A CA 1
ATOM 647 C C . ASP A 1 87 ? -7.337 9.657 -2.202 1.00 95.38 87 ASP A C 1
ATOM 649 O O . ASP A 1 87 ? -8.497 9.953 -1.903 1.00 95.38 87 ASP A O 1
ATOM 653 N N . ALA A 1 88 ? -6.567 8.918 -1.393 1.00 91.31 88 ALA A N 1
ATOM 654 C CA . ALA A 1 88 ? -7.027 8.421 -0.096 1.00 91.31 88 ALA A CA 1
ATOM 655 C C . ALA A 1 88 ? -7.363 9.574 0.868 1.00 91.31 88 ALA A C 1
ATOM 657 O O . ALA A 1 88 ? -8.379 9.534 1.564 1.00 91.31 88 ALA A O 1
ATOM 658 N N . MET A 1 89 ? -6.546 10.632 0.867 1.00 87.88 89 MET A N 1
ATOM 659 C CA . MET A 1 89 ? -6.778 11.829 1.680 1.00 87.88 89 MET A CA 1
ATOM 660 C C . MET A 1 89 ? -7.981 12.653 1.208 1.00 87.88 89 MET A C 1
ATOM 662 O O . MET A 1 89 ? -8.628 13.288 2.030 1.00 87.88 89 MET A O 1
ATOM 666 N N . ALA A 1 90 ? -8.302 12.639 -0.088 1.00 83.88 90 ALA A N 1
ATOM 667 C CA . ALA A 1 90 ? -9.457 13.360 -0.629 1.00 83.88 90 ALA A CA 1
ATOM 668 C C . ALA A 1 90 ? -10.812 12.718 -0.266 1.00 83.88 90 ALA A C 1
ATOM 670 O O . ALA A 1 90 ? -11.853 13.355 -0.415 1.00 83.88 90 ALA A O 1
ATOM 671 N N . THR A 1 91 ? -10.801 11.461 0.187 1.00 64.88 91 THR A N 1
ATOM 672 C CA . THR A 1 91 ? -12.006 10.659 0.475 1.00 64.88 91 THR A CA 1
ATOM 673 C C . THR A 1 91 ? -12.292 10.539 1.984 1.00 64.88 91 THR A C 1
ATOM 675 O O . THR A 1 91 ? -13.256 9.883 2.378 1.00 64.88 91 THR A O 1
ATOM 678 N N . THR A 1 92 ? -11.450 11.151 2.826 1.00 54.88 92 THR A N 1
ATOM 679 C CA . THR A 1 92 ? -11.534 11.124 4.300 1.00 54.88 92 THR A CA 1
ATOM 680 C C . THR A 1 92 ? -12.195 12.389 4.833 1.00 54.88 92 THR A C 1
ATOM 682 O O . THR A 1 92 ? -13.014 12.265 5.771 1.00 54.88 92 THR A O 1
#

pLDDT: mean 90.03, std 15.43, range [45.22, 98.75]

Foldseek 3Di:
DPDDDPDDDDDQAEDEAEAEQVRLVVSLVVLQVCLVVVHQYEYQYEYQADVSDDCQVVSVVRHPHYAYEHCPPNDGHHRDSVVVVVVVVVVD